Protein AF-K8XWB5-F1 (afdb_monomer)

Radius of gyration: 33.95 Å; Cα contacts (8 Å, |Δi|>4): 16; chains: 1; bounding box: 74×48×86 Å

Organism: NCBI:txid1129896

Structure (mmCIF, N/CA/C/O backbone):
data_AF-K8XWB5-F1
#
_entry.id   AF-K8XWB5-F1
#
loop_
_atom_site.group_PDB
_atom_site.id
_atom_site.type_symbol
_atom_site.label_atom_id
_atom_site.label_alt_id
_atom_site.label_comp_id
_atom_site.label_asym_id
_atom_site.label_entity_id
_atom_site.label_seq_id
_atom_site.pdbx_PDB_ins_code
_atom_site.Cartn_x
_atom_site.Cartn_y
_atom_site.Cartn_z
_atom_site.occupancy
_atom_site.B_iso_or_equiv
_atom_site.auth_seq_id
_atom_site.auth_comp_id
_atom_site.auth_asym_id
_atom_site.auth_atom_id
_atom_site.pdbx_PDB_model_num
ATOM 1 N N . MET A 1 1 ? -6.971 -10.032 -4.305 1.00 81.69 1 MET A N 1
ATOM 2 C CA . MET A 1 1 ? -7.552 -9.619 -3.009 1.00 81.69 1 MET A CA 1
ATOM 3 C C . MET A 1 1 ? -6.420 -9.533 -2.001 1.00 81.69 1 MET A C 1
ATOM 5 O O . MET A 1 1 ? -5.603 -10.443 -1.985 1.00 81.69 1 MET A O 1
ATOM 9 N N . ILE A 1 2 ? -6.316 -8.437 -1.246 1.00 87.94 2 ILE A N 1
ATOM 10 C CA . ILE A 1 2 ? -5.231 -8.208 -0.280 1.00 87.94 2 ILE A CA 1
ATOM 11 C C . ILE A 1 2 ? -5.864 -8.068 1.104 1.00 87.94 2 ILE A C 1
ATOM 13 O O . ILE A 1 2 ? -6.753 -7.239 1.283 1.00 87.94 2 ILE A O 1
ATOM 17 N N . HIS A 1 3 ? -5.404 -8.865 2.067 1.00 89.94 3 HIS A N 1
ATOM 18 C CA . HIS A 1 3 ? -5.752 -8.701 3.477 1.00 89.94 3 HIS A CA 1
ATOM 19 C C . HIS A 1 3 ? -4.669 -7.861 4.147 1.00 89.94 3 HIS A C 1
ATOM 21 O O . HIS A 1 3 ? -3.485 -8.169 4.031 1.00 89.94 3 HIS A O 1
ATOM 27 N N . TYR A 1 4 ? -5.067 -6.793 4.827 1.00 90.50 4 TYR A N 1
ATOM 28 C CA . TYR A 1 4 ? -4.150 -5.891 5.512 1.00 90.50 4 TYR A CA 1
ATOM 29 C C . TYR A 1 4 ? -4.774 -5.424 6.835 1.00 90.50 4 TYR A C 1
ATOM 31 O O . TYR A 1 4 ? -6.002 -5.422 6.965 1.00 90.50 4 TYR A O 1
ATOM 39 N N . PRO A 1 5 ? -3.961 -5.049 7.838 1.00 92.50 5 PRO A N 1
ATOM 40 C CA . PRO A 1 5 ? -4.480 -4.522 9.094 1.00 92.50 5 PRO A CA 1
ATOM 41 C C . PRO A 1 5 ? -5.252 -3.211 8.872 1.00 92.50 5 PRO A C 1
ATOM 43 O O . PRO A 1 5 ? -4.773 -2.357 8.124 1.00 92.50 5 PRO A O 1
ATOM 46 N N . PRO A 1 6 ? -6.384 -2.980 9.563 1.00 89.50 6 PRO A N 1
ATOM 47 C CA . PRO A 1 6 ? -7.209 -1.783 9.361 1.00 89.50 6 PRO A CA 1
ATOM 48 C C . PRO A 1 6 ? -6.500 -0.476 9.751 1.00 89.50 6 PRO A C 1
ATOM 50 O O . PRO A 1 6 ? -6.904 0.597 9.320 1.00 89.50 6 PRO A O 1
ATOM 53 N N . THR A 1 7 ? -5.428 -0.554 10.543 1.00 94.38 7 THR A N 1
ATOM 54 C CA . THR A 1 7 ? -4.588 0.591 10.924 1.00 94.38 7 THR A CA 1
ATOM 55 C C . THR A 1 7 ? -3.733 1.112 9.763 1.00 94.38 7 THR A C 1
ATOM 57 O O . THR A 1 7 ? -3.234 2.235 9.815 1.00 94.38 7 THR A O 1
ATOM 60 N N . VAL A 1 8 ? -3.528 0.309 8.714 1.00 94.38 8 VAL A N 1
ATOM 61 C CA . VAL A 1 8 ? -2.704 0.692 7.564 1.00 94.38 8 VAL A CA 1
ATOM 62 C C . VAL A 1 8 ? -3.525 1.532 6.591 1.00 94.38 8 VAL A C 1
ATOM 64 O O . VAL A 1 8 ? -4.609 1.146 6.158 1.00 94.38 8 VAL A O 1
ATOM 67 N N . GLN A 1 9 ? -2.968 2.674 6.196 1.00 94.88 9 GLN A N 1
ATOM 68 C CA . GLN A 1 9 ? -3.561 3.534 5.178 1.00 94.88 9 GLN A CA 1
ATOM 69 C C . GLN A 1 9 ? -3.452 2.886 3.793 1.00 94.88 9 GLN A C 1
ATOM 71 O O . GLN A 1 9 ? -2.360 2.534 3.341 1.00 94.88 9 GLN A O 1
ATOM 76 N N . LEU A 1 10 ? -4.587 2.781 3.098 1.00 92.94 10 LEU A N 1
ATOM 77 C CA . LEU A 1 10 ? -4.678 2.188 1.761 1.00 92.94 10 LEU A CA 1
ATOM 78 C C . LEU A 1 10 ? -3.782 2.885 0.732 1.00 92.94 10 LEU A C 1
ATOM 80 O O . LEU A 1 10 ? -3.093 2.214 -0.030 1.00 92.94 10 LEU A O 1
ATOM 84 N N . SER A 1 11 ? -3.755 4.218 0.737 1.00 93.25 11 SER A N 1
ATOM 85 C CA . SER A 1 11 ? -2.919 5.018 -0.166 1.00 93.25 11 SER A CA 1
ATOM 86 C C . SER A 1 11 ? -1.437 4.662 -0.033 1.00 93.25 11 SER A C 1
ATOM 88 O O . SER A 1 11 ? -0.754 4.425 -1.029 1.00 93.25 11 SER A O 1
ATOM 90 N N . THR A 1 12 ? -0.953 4.567 1.203 1.00 94.19 12 THR A N 1
ATOM 91 C CA . THR A 1 12 ? 0.432 4.215 1.527 1.00 94.19 12 THR A CA 1
ATOM 92 C C . THR A 1 12 ? 0.750 2.780 1.127 1.00 94.19 12 THR A C 1
ATOM 94 O O . THR A 1 12 ? 1.812 2.521 0.560 1.00 94.19 12 THR A O 1
ATOM 97 N N . LEU A 1 13 ? -0.178 1.848 1.370 1.00 94.81 13 LEU A N 1
ATOM 98 C CA . LEU A 1 13 ? -0.027 0.451 0.969 1.00 94.81 13 LEU A CA 1
ATOM 99 C C . LEU A 1 13 ? 0.123 0.323 -0.552 1.00 94.81 13 LEU A C 1
ATOM 101 O O . LEU A 1 13 ? 1.080 -0.291 -1.020 1.00 94.81 13 LEU A O 1
ATOM 105 N N . VAL A 1 14 ? -0.787 0.931 -1.316 1.00 94.88 14 VAL A N 1
ATOM 106 C CA . VAL A 1 14 ? -0.762 0.879 -2.784 1.00 94.88 14 VAL A CA 1
ATOM 107 C C . VAL A 1 14 ? 0.498 1.542 -3.332 1.00 94.88 14 VAL A C 1
ATOM 109 O O . VAL A 1 14 ? 1.204 0.931 -4.129 1.00 94.88 14 VAL A O 1
ATOM 112 N N . THR A 1 15 ? 0.848 2.730 -2.829 1.00 93.75 15 THR A N 1
ATOM 113 C CA . THR A 1 15 ? 2.067 3.448 -3.243 1.00 93.75 15 THR A CA 1
ATOM 114 C C . THR A 1 15 ? 3.323 2.610 -2.998 1.00 93.75 15 THR A C 1
ATOM 116 O O . THR A 1 15 ? 4.229 2.582 -3.829 1.00 93.75 15 THR A O 1
ATOM 119 N N . SER A 1 16 ? 3.381 1.895 -1.871 1.00 94.94 16 SER A N 1
ATOM 120 C CA . SER A 1 16 ? 4.491 0.993 -1.561 1.00 94.94 16 SER A CA 1
ATOM 121 C C . SER A 1 16 ? 4.561 -0.171 -2.552 1.00 94.94 16 SER A C 1
ATOM 123 O O . SER A 1 16 ? 5.621 -0.436 -3.115 1.00 94.94 16 SER A O 1
ATOM 125 N N . ILE A 1 17 ? 3.432 -0.830 -2.830 1.00 95.12 17 ILE A N 1
ATOM 126 C CA . ILE A 1 17 ? 3.363 -1.955 -3.774 1.00 95.12 17 ILE A CA 1
ATOM 127 C C . ILE A 1 17 ? 3.778 -1.512 -5.182 1.00 95.12 17 ILE A C 1
ATOM 129 O O . ILE A 1 17 ? 4.635 -2.140 -5.810 1.00 95.12 17 ILE A O 1
ATOM 133 N N . GLU A 1 18 ? 3.209 -0.415 -5.672 1.00 94.25 18 GLU A N 1
ATOM 134 C CA . GLU A 1 18 ? 3.518 0.151 -6.984 1.00 94.25 18 GLU A CA 1
ATOM 135 C C . GLU A 1 18 ? 4.983 0.602 -7.071 1.00 94.25 18 GLU A C 1
ATOM 137 O O . GLU A 1 18 ? 5.682 0.283 -8.034 1.00 94.25 18 GLU A O 1
ATOM 142 N N . GLY A 1 19 ? 5.501 1.272 -6.041 1.00 94.06 19 GLY A N 1
ATOM 143 C CA . GLY A 1 19 ? 6.890 1.728 -6.005 1.00 94.06 19 GLY A CA 1
ATOM 144 C C . GLY A 1 19 ? 7.900 0.579 -5.965 1.00 94.06 19 GLY A C 1
ATOM 145 O O . GLY A 1 19 ? 8.887 0.587 -6.706 1.00 94.06 19 GLY A O 1
ATOM 146 N N . VAL A 1 20 ? 7.655 -0.432 -5.127 1.00 95.75 20 VAL A N 1
ATOM 147 C CA . VAL A 1 20 ? 8.533 -1.602 -4.994 1.00 95.75 20 VAL A CA 1
ATOM 148 C C . VAL A 1 20 ? 8.526 -2.422 -6.281 1.00 95.75 20 VAL A C 1
ATOM 150 O O . VAL A 1 20 ? 9.599 -2.724 -6.801 1.00 95.75 20 VAL A O 1
ATOM 153 N N . SER A 1 21 ? 7.351 -2.722 -6.837 1.00 94.94 21 SER A N 1
ATOM 154 C CA . SER A 1 21 ? 7.239 -3.466 -8.099 1.00 94.94 21 SER A CA 1
ATOM 155 C C . SER A 1 21 ? 7.909 -2.735 -9.265 1.00 94.94 21 SER A C 1
ATOM 157 O O . SER A 1 21 ? 8.684 -3.345 -9.999 1.00 94.94 21 SER A O 1
ATOM 159 N N . ALA A 1 22 ? 7.713 -1.417 -9.387 1.00 93.69 22 ALA A N 1
ATOM 160 C CA . ALA A 1 22 ? 8.380 -0.607 -10.403 1.00 93.69 22 ALA A CA 1
ATOM 161 C C . ALA A 1 22 ? 9.910 -0.651 -10.268 1.00 93.69 22 ALA A C 1
ATOM 163 O O . ALA A 1 22 ? 10.622 -0.738 -11.271 1.00 93.69 22 ALA A O 1
ATOM 164 N N . ARG A 1 23 ? 10.428 -0.599 -9.031 1.00 93.50 23 ARG A N 1
ATOM 165 C CA . ARG A 1 23 ? 11.870 -0.690 -8.766 1.00 93.50 23 ARG A CA 1
ATOM 166 C C . ARG A 1 23 ? 12.422 -2.053 -9.171 1.00 93.50 23 ARG A C 1
ATOM 168 O O . ARG A 1 23 ? 13.429 -2.092 -9.871 1.00 93.50 23 ARG A O 1
ATOM 175 N N . TYR A 1 24 ? 11.772 -3.138 -8.751 1.00 95.62 24 TYR A N 1
ATOM 176 C CA . TYR A 1 24 ? 12.206 -4.500 -9.072 1.00 95.62 24 TYR A CA 1
ATOM 177 C C . TYR A 1 24 ? 12.206 -4.752 -10.579 1.00 95.62 24 TYR A C 1
ATOM 179 O O . TYR A 1 24 ? 13.224 -5.166 -11.121 1.00 95.62 24 TYR A O 1
ATOM 187 N N . LEU A 1 25 ? 11.124 -4.396 -11.276 1.00 94.06 25 LEU A N 1
ATOM 188 C CA . LEU A 1 25 ? 11.024 -4.599 -12.722 1.00 94.06 25 LEU A CA 1
ATOM 189 C C . LEU A 1 25 ? 12.117 -3.838 -13.480 1.00 94.06 25 LEU A C 1
ATOM 191 O O . LEU A 1 25 ? 12.760 -4.403 -14.360 1.00 94.06 25 LEU A O 1
ATOM 195 N N . ARG A 1 26 ? 12.397 -2.583 -13.100 1.00 92.00 26 ARG A N 1
ATOM 196 C CA . ARG A 1 26 ? 13.489 -1.795 -13.702 1.00 92.00 26 ARG A CA 1
ATOM 197 C C . ARG A 1 26 ? 14.880 -2.366 -13.429 1.00 92.00 26 ARG A C 1
ATOM 199 O O . ARG A 1 26 ? 15.780 -2.114 -14.226 1.00 92.00 26 ARG A O 1
ATOM 206 N N . GLN A 1 27 ? 15.070 -3.068 -12.313 1.00 93.38 27 GLN A N 1
ATOM 207 C CA . GLN A 1 27 ? 16.337 -3.726 -11.985 1.00 93.38 27 GLN A CA 1
ATOM 208 C C . GLN A 1 27 ? 16.520 -5.026 -12.770 1.00 93.38 27 GLN A C 1
ATOM 210 O O . GLN A 1 27 ? 17.627 -5.307 -13.213 1.00 93.38 27 GLN A O 1
ATOM 215 N N . GLU A 1 28 ? 15.448 -5.794 -12.954 1.00 96.12 28 GLU A N 1
ATOM 216 C CA . GLU A 1 28 ? 15.499 -7.111 -13.591 1.00 96.12 28 GLU A CA 1
ATOM 217 C C . GLU A 1 28 ? 15.502 -7.030 -15.126 1.00 96.12 28 GLU A C 1
ATOM 219 O O . GLU A 1 28 ? 16.215 -7.783 -15.783 1.00 96.12 28 GLU A O 1
ATOM 224 N N . PHE A 1 29 ? 14.776 -6.067 -15.708 1.00 93.88 29 PHE A N 1
ATOM 225 C CA . PHE A 1 29 ? 14.619 -5.932 -17.164 1.00 93.88 29 PHE A CA 1
ATOM 226 C C . PHE A 1 29 ? 14.954 -4.521 -17.682 1.00 93.88 29 PHE A C 1
ATOM 228 O O . PHE A 1 29 ? 14.121 -3.884 -18.340 1.00 93.88 29 PHE A O 1
ATOM 235 N N . PRO A 1 30 ? 16.162 -3.991 -17.412 1.00 90.00 30 PRO A N 1
ATOM 236 C CA . PRO A 1 30 ? 16.495 -2.599 -17.708 1.00 90.00 30 PRO A CA 1
ATOM 237 C C . PRO A 1 30 ? 16.424 -2.272 -19.206 1.00 90.00 30 PRO A C 1
ATOM 239 O O . PRO A 1 30 ? 15.842 -1.251 -19.574 1.00 90.00 30 PRO A O 1
ATOM 242 N N . ASP A 1 31 ? 16.965 -3.131 -20.073 1.00 91.19 31 ASP A N 1
ATOM 243 C CA . ASP A 1 31 ? 17.033 -2.864 -21.516 1.00 91.19 31 ASP A CA 1
ATOM 244 C C . ASP A 1 31 ? 15.663 -2.964 -22.186 1.00 91.19 31 ASP A C 1
ATOM 246 O O . ASP A 1 31 ? 15.317 -2.133 -23.024 1.00 91.19 31 ASP A O 1
ATOM 250 N N . HIS A 1 32 ? 14.847 -3.931 -21.763 1.00 91.75 32 HIS A N 1
ATOM 251 C CA . HIS A 1 32 ? 13.496 -4.108 -22.283 1.00 91.75 32 HIS A CA 1
ATOM 252 C C . HIS A 1 32 ? 12.586 -2.944 -21.875 1.00 91.75 32 HIS A C 1
ATOM 254 O O . HIS A 1 32 ? 11.911 -2.353 -22.711 1.00 91.75 32 HIS A O 1
ATOM 260 N N . ILE A 1 33 ? 12.600 -2.544 -20.599 1.00 91.88 33 ILE A N 1
ATOM 261 C CA . ILE A 1 33 ? 11.721 -1.474 -20.108 1.00 91.88 33 ILE A CA 1
ATOM 262 C C . ILE A 1 33 ? 12.095 -0.123 -20.719 1.00 91.88 33 ILE A C 1
ATOM 264 O O . ILE A 1 33 ? 11.202 0.645 -21.064 1.00 91.88 33 ILE A O 1
ATOM 268 N N . ARG A 1 34 ? 13.387 0.170 -20.913 1.00 87.38 34 ARG A N 1
ATOM 269 C CA . ARG A 1 34 ? 13.836 1.432 -21.531 1.00 87.38 34 ARG A CA 1
ATOM 270 C C . ARG A 1 34 ? 13.337 1.619 -22.964 1.00 87.38 34 ARG A C 1
ATOM 272 O O . ARG A 1 34 ? 13.181 2.760 -23.387 1.00 87.38 34 ARG A O 1
ATOM 279 N N . GLN A 1 35 ? 13.071 0.532 -23.691 1.00 88.94 35 GLN A N 1
ATOM 280 C CA . GLN A 1 35 ? 12.539 0.593 -25.056 1.00 88.94 35 GLN A CA 1
ATOM 281 C C . GLN A 1 35 ? 11.080 1.064 -25.099 1.00 88.94 35 GLN A C 1
ATOM 283 O O . GLN A 1 35 ? 10.705 1.792 -26.014 1.00 88.94 35 GLN A O 1
ATOM 288 N N . TYR A 1 36 ? 10.265 0.676 -24.113 1.00 87.94 36 TYR A N 1
ATOM 289 C CA . TYR A 1 36 ? 8.817 0.932 -24.119 1.00 87.94 36 TYR A CA 1
ATOM 290 C C . TYR A 1 36 ? 8.380 2.024 -23.141 1.00 87.94 36 TYR A C 1
ATOM 292 O O . TYR A 1 36 ? 7.358 2.678 -23.344 1.00 87.94 36 TYR A O 1
ATOM 300 N N . LEU A 1 37 ? 9.145 2.237 -22.074 1.00 86.56 37 LEU A N 1
ATOM 301 C CA . LEU A 1 37 ? 8.815 3.148 -20.994 1.00 86.56 37 LEU A CA 1
ATOM 302 C C . LEU A 1 37 ? 9.960 4.144 -20.775 1.00 86.56 37 LEU A C 1
ATOM 304 O O . LEU A 1 37 ? 10.777 4.012 -19.866 1.00 86.56 37 LEU A O 1
ATOM 308 N N . TRP A 1 38 ? 9.980 5.188 -21.604 1.00 76.25 38 TRP A N 1
ATOM 309 C CA . TRP A 1 38 ? 10.936 6.298 -21.498 1.00 76.25 38 TRP A CA 1
ATOM 310 C C . TRP A 1 38 ? 10.574 7.326 -20.410 1.00 76.25 38 TRP A C 1
ATOM 312 O O . TRP A 1 38 ? 11.338 8.252 -20.150 1.00 76.25 38 TRP A O 1
ATOM 322 N N . ARG A 1 39 ? 9.377 7.228 -19.807 1.00 79.94 39 ARG A N 1
ATOM 323 C CA . ARG A 1 39 ? 8.884 8.181 -18.795 1.00 79.94 39 ARG A CA 1
ATOM 324 C C . ARG A 1 39 ? 9.300 7.757 -17.387 1.00 79.94 39 ARG A C 1
ATOM 326 O O . ARG A 1 39 ? 9.487 6.580 -17.094 1.00 79.94 39 ARG A O 1
ATOM 333 N N . ASN A 1 40 ? 9.345 8.728 -16.474 1.00 80.56 40 ASN A N 1
ATOM 334 C CA . ASN A 1 40 ? 9.724 8.477 -15.081 1.00 80.56 40 ASN A CA 1
ATOM 335 C C . ASN A 1 40 ? 8.710 7.644 -14.282 1.00 80.56 40 ASN A C 1
ATOM 337 O O . ASN A 1 40 ? 9.101 7.040 -13.282 1.00 80.56 40 ASN A O 1
ATOM 341 N N . HIS A 1 41 ? 7.451 7.554 -14.714 1.00 85.88 41 HIS A N 1
ATOM 342 C CA . HIS A 1 41 ? 6.400 6.811 -14.014 1.00 85.88 41 HIS A CA 1
ATOM 343 C C . HIS A 1 41 ? 6.181 5.438 -14.646 1.00 85.88 41 HIS A C 1
ATOM 345 O O . HIS A 1 41 ? 5.991 5.339 -15.854 1.00 85.88 41 HIS A O 1
ATOM 351 N N . PHE A 1 42 ? 6.240 4.392 -13.820 1.00 91.56 42 PHE A N 1
ATOM 352 C CA . PHE A 1 42 ? 5.994 3.012 -14.247 1.00 91.56 42 PHE A CA 1
ATOM 353 C C . PHE A 1 42 ? 4.507 2.663 -14.239 1.00 91.56 42 PHE A C 1
ATOM 355 O O . PHE A 1 42 ? 4.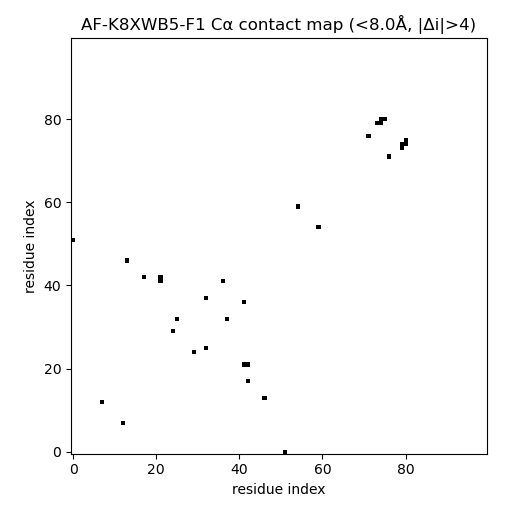005 2.066 -15.185 1.00 91.56 42 PHE A O 1
ATOM 362 N N . TRP A 1 43 ? 3.803 3.099 -13.200 1.00 92.38 43 TRP A N 1
ATOM 363 C CA . TRP A 1 43 ? 2.365 2.930 -13.051 1.00 92.38 43 TRP A CA 1
ATOM 364 C C . TRP A 1 43 ? 1.635 4.250 -13.307 1.00 92.38 43 TRP A C 1
ATOM 366 O O . TRP A 1 43 ? 2.226 5.332 -13.222 1.00 92.38 43 TRP A O 1
ATOM 376 N N . SER A 1 44 ? 0.342 4.155 -13.621 1.00 91.06 44 SER A N 1
ATOM 377 C CA . SER A 1 44 ? -0.556 5.312 -13.594 1.00 91.06 44 SER A CA 1
ATOM 378 C C . SER A 1 44 ? -0.633 5.855 -12.162 1.00 91.06 44 SER A C 1
ATOM 380 O O . SER A 1 44 ? -0.665 5.055 -11.235 1.00 91.06 44 SER A O 1
ATOM 382 N N . PRO A 1 45 ? -0.711 7.179 -11.941 1.00 87.94 45 PRO A N 1
ATOM 383 C CA . PRO A 1 45 ? -0.846 7.746 -10.595 1.00 87.94 45 PRO A CA 1
ATOM 384 C C . PRO A 1 45 ? -2.194 7.434 -9.917 1.00 87.94 45 PRO A C 1
ATOM 386 O O . PRO A 1 45 ? -2.431 7.863 -8.789 1.00 87.94 45 PRO A O 1
ATOM 389 N N . SER A 1 46 ? -3.111 6.756 -10.609 1.00 92.56 46 SER A N 1
ATOM 390 C CA . SER A 1 46 ? -4.452 6.441 -10.122 1.00 92.56 46 SER A CA 1
ATOM 391 C C . SER A 1 46 ? -4.559 4.986 -9.681 1.00 92.56 46 SER A C 1
ATOM 393 O O . SER A 1 46 ? -4.131 4.090 -10.402 1.00 92.56 46 SER A O 1
ATOM 395 N N . TYR A 1 47 ? -5.242 4.760 -8.559 1.00 92.38 47 TYR A N 1
ATOM 396 C CA . TYR A 1 47 ? -5.574 3.433 -8.050 1.00 92.38 47 TYR A CA 1
ATOM 397 C C . TYR A 1 47 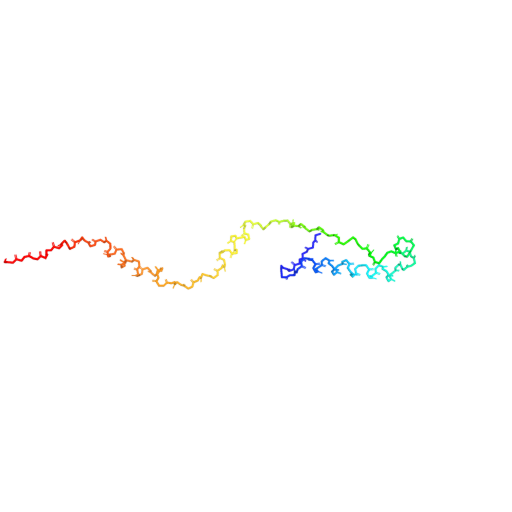? -7.058 3.338 -7.682 1.00 92.38 47 TYR A C 1
ATOM 399 O O . TYR A 1 47 ? -7.703 4.337 -7.363 1.00 92.38 47 TYR A O 1
ATOM 407 N N . PHE A 1 48 ? -7.597 2.120 -7.711 1.00 91.81 48 PHE A N 1
ATOM 408 C CA . PHE A 1 48 ? -8.961 1.810 -7.290 1.00 91.81 48 PHE A CA 1
ATOM 409 C C . PHE A 1 48 ? -8.930 0.706 -6.234 1.00 91.81 48 PHE A C 1
ATOM 411 O O . PHE A 1 48 ? -8.286 -0.325 -6.424 1.00 91.81 48 PHE A O 1
ATOM 418 N N . ALA A 1 49 ? -9.631 0.925 -5.123 1.00 90.19 49 ALA A N 1
ATOM 419 C CA . ALA A 1 49 ? -9.762 -0.038 -4.041 1.00 90.19 49 ALA A CA 1
ATOM 420 C C . ALA A 1 49 ? -11.241 -0.206 -3.684 1.00 90.19 49 ALA A C 1
ATOM 422 O O . ALA A 1 49 ? -11.953 0.775 -3.479 1.00 90.19 49 ALA A O 1
ATOM 423 N N . ALA A 1 50 ? -11.683 -1.457 -3.592 1.00 90.06 50 ALA A N 1
ATOM 424 C CA . ALA A 1 50 ? -13.028 -1.825 -3.175 1.00 90.06 50 ALA A CA 1
ATOM 425 C C . ALA A 1 50 ? -12.946 -2.883 -2.073 1.00 90.06 50 ALA A C 1
ATOM 427 O O . ALA A 1 50 ? -12.058 -3.742 -2.093 1.00 90.06 50 ALA A O 1
ATOM 428 N N . SER A 1 51 ? -13.866 -2.821 -1.111 1.00 88.88 51 SER A N 1
ATOM 429 C CA . SER A 1 51 ? -14.009 -3.874 -0.112 1.00 88.88 51 SER A CA 1
ATOM 430 C C . SER A 1 51 ? -14.548 -5.142 -0.772 1.00 88.88 51 SER A C 1
ATOM 432 O O . SER A 1 51 ? -15.430 -5.102 -1.629 1.00 88.88 51 SER A O 1
ATOM 434 N N . ALA A 1 52 ? -13.999 -6.282 -0.369 1.00 81.12 52 ALA A N 1
ATOM 435 C CA . ALA A 1 52 ? -14.450 -7.587 -0.815 1.00 81.12 52 ALA A CA 1
ATOM 436 C C . ALA A 1 52 ? -14.962 -8.363 0.403 1.00 81.12 52 ALA A C 1
ATOM 438 O O . ALA A 1 52 ? -14.186 -8.705 1.294 1.00 81.12 52 ALA A O 1
ATOM 439 N N . GLY A 1 53 ? -16.271 -8.617 0.436 1.00 77.06 53 GLY A N 1
ATOM 440 C CA . GLY A 1 53 ? -16.936 -9.381 1.494 1.00 77.06 53 GLY A CA 1
ATOM 441 C C . GLY A 1 53 ? -17.541 -8.531 2.618 1.00 77.06 53 GLY A C 1
ATOM 442 O O . GLY A 1 53 ? -17.081 -7.431 2.917 1.00 77.06 53 GLY A O 1
ATOM 443 N N . GLY A 1 54 ? -18.600 -9.061 3.234 1.00 75.81 54 GLY A N 1
ATOM 444 C CA . GLY A 1 54 ? -19.216 -8.538 4.455 1.00 75.81 54 GLY A CA 1
ATOM 445 C C . GLY A 1 54 ? -18.996 -9.499 5.624 1.00 75.81 54 GLY A C 1
ATOM 446 O O . GLY A 1 54 ? -18.857 -10.705 5.414 1.00 75.81 54 GLY A O 1
ATOM 447 N N . ALA A 1 55 ? -18.962 -8.975 6.852 1.00 76.06 55 ALA A N 1
ATOM 448 C CA . ALA A 1 55 ? -18.915 -9.820 8.041 1.00 76.06 55 ALA A CA 1
ATOM 449 C C . ALA A 1 55 ? -20.237 -10.609 8.158 1.00 76.06 55 ALA A C 1
ATOM 451 O O . ALA A 1 55 ? -21.306 -9.995 8.096 1.00 76.06 55 ALA A O 1
ATOM 452 N N . PRO A 1 56 ? -20.202 -11.943 8.327 1.00 81.12 56 PRO A N 1
ATOM 453 C CA . PRO A 1 56 ? -21.411 -12.702 8.605 1.00 81.12 56 PRO A CA 1
ATOM 454 C C . PRO A 1 56 ? -22.060 -12.194 9.899 1.00 81.12 56 PRO A C 1
ATOM 456 O O . PRO A 1 56 ? -21.358 -11.876 10.860 1.00 81.12 56 PRO A O 1
ATOM 459 N N . LEU A 1 57 ? -23.398 -12.137 9.944 1.00 80.44 57 LEU A N 1
ATOM 460 C CA . LEU A 1 57 ? -24.145 -11.648 11.117 1.00 80.44 57 LEU A CA 1
ATOM 461 C C . LEU A 1 57 ? -23.758 -12.368 12.419 1.00 80.44 57 LEU A C 1
ATOM 463 O O . LEU A 1 57 ? -23.818 -11.768 13.490 1.00 80.44 57 LEU A O 1
ATOM 467 N N . THR A 1 58 ? -23.321 -13.624 12.326 1.00 83.69 58 THR A N 1
ATOM 468 C CA . THR A 1 58 ? -22.834 -14.417 13.460 1.00 83.69 58 THR A CA 1
ATOM 469 C C . THR A 1 58 ? -21.612 -13.787 14.129 1.00 83.69 58 THR A C 1
ATOM 471 O O . THR A 1 58 ? -21.594 -13.657 15.347 1.00 83.69 58 THR A O 1
ATOM 474 N N . ILE A 1 59 ? -20.646 -13.291 13.346 1.00 84.75 59 ILE A N 1
ATOM 475 C CA . ILE A 1 59 ? -19.434 -12.623 13.854 1.00 84.75 59 ILE A CA 1
ATOM 476 C C . ILE A 1 59 ? -19.800 -11.332 14.596 1.00 84.75 59 ILE A C 1
ATOM 478 O O . ILE A 1 59 ? -19.206 -11.008 15.621 1.00 84.75 59 ILE A O 1
ATOM 482 N N . ILE A 1 60 ? -20.794 -10.590 14.096 1.00 84.56 60 ILE A N 1
ATOM 483 C CA . ILE A 1 60 ? -21.259 -9.349 14.733 1.00 84.56 60 ILE A CA 1
ATOM 484 C C . ILE A 1 60 ? -21.951 -9.664 16.066 1.00 84.56 60 ILE A C 1
ATOM 486 O O . ILE A 1 60 ? -21.688 -8.997 17.066 1.00 84.56 60 ILE A O 1
ATOM 490 N N . ALA A 1 61 ? -22.805 -10.691 16.096 1.00 86.81 61 ALA A N 1
ATOM 491 C CA . ALA A 1 61 ? -23.498 -11.119 17.3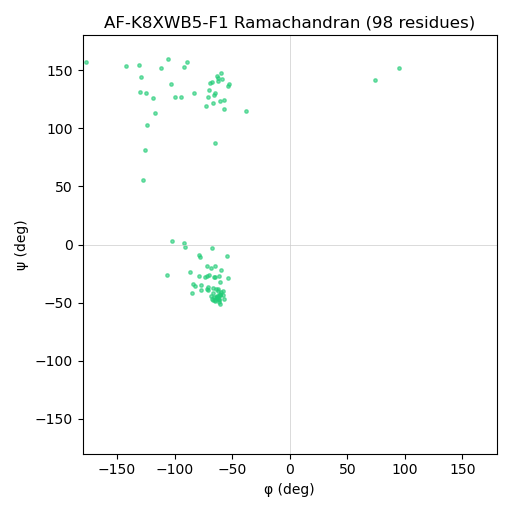08 1.00 86.81 61 ALA A CA 1
ATOM 492 C C . ALA A 1 61 ? -22.518 -11.596 18.394 1.00 86.81 61 ALA A C 1
ATOM 494 O O . ALA A 1 61 ? -22.611 -11.161 19.542 1.00 86.81 61 ALA A O 1
ATOM 495 N N . GLU A 1 62 ? -21.541 -12.428 18.024 1.00 90.25 62 GLU A N 1
ATOM 496 C CA . GLU A 1 62 ? -20.472 -12.880 18.923 1.00 90.25 62 GLU A CA 1
ATOM 497 C C . GLU A 1 62 ? -19.606 -11.718 19.420 1.00 90.25 62 GLU A C 1
ATOM 499 O O . GLU A 1 62 ? -19.225 -11.686 20.592 1.00 90.25 62 GLU A O 1
ATOM 504 N N . TYR A 1 63 ? -19.317 -10.736 18.561 1.00 87.94 63 TYR A N 1
ATOM 505 C CA . TYR A 1 63 ? -18.572 -9.544 18.958 1.00 87.94 63 TYR A CA 1
ATOM 506 C C . TYR A 1 63 ? -19.315 -8.750 20.038 1.00 87.94 63 TYR A C 1
ATOM 508 O O . TYR A 1 63 ? -18.709 -8.410 21.049 1.00 87.94 63 TYR A O 1
ATOM 516 N N . ILE A 1 64 ? -20.622 -8.507 19.868 1.00 88.69 64 ILE A N 1
ATOM 517 C CA . ILE A 1 64 ? -21.451 -7.778 20.844 1.00 88.69 64 ILE A CA 1
ATOM 518 C C . ILE A 1 64 ? -21.543 -8.543 22.170 1.00 88.69 64 ILE A C 1
ATOM 520 O O . ILE A 1 64 ? -21.367 -7.944 23.229 1.00 88.69 64 ILE A O 1
ATOM 524 N N . ALA A 1 65 ? -21.782 -9.857 22.124 1.00 89.19 65 ALA A N 1
ATOM 525 C CA . ALA A 1 65 ? -21.918 -10.684 23.325 1.00 89.19 65 ALA A CA 1
ATOM 526 C C . ALA A 1 65 ? -20.649 -10.685 24.198 1.00 89.19 65 ALA A C 1
ATOM 528 O O . ALA A 1 65 ? -20.740 -10.754 25.422 1.00 89.19 65 ALA A O 1
ATOM 529 N N . ASN A 1 66 ? -19.473 -10.573 23.575 1.00 90.12 66 ASN A N 1
ATOM 530 C CA . ASN A 1 66 ? -18.179 -10.585 24.255 1.00 90.12 66 ASN A CA 1
ATOM 531 C C . ASN A 1 66 ? -17.663 -9.186 24.654 1.00 90.12 66 ASN A C 1
ATOM 533 O O . ASN A 1 66 ? -16.566 -9.076 25.211 1.00 90.12 66 ASN A O 1
ATOM 537 N N . GLN A 1 67 ? -18.408 -8.104 24.391 1.00 89.38 67 GLN A N 1
ATOM 538 C CA . GLN A 1 67 ? -18.018 -6.770 24.854 1.00 89.38 67 GLN A CA 1
ATOM 539 C C . GLN A 1 67 ? -18.168 -6.654 26.375 1.00 89.38 67 GLN A C 1
ATOM 541 O O . GLN A 1 67 ? -19.195 -7.011 26.952 1.00 89.38 67 GLN A O 1
ATOM 546 N N . LYS A 1 68 ? -17.143 -6.107 27.043 1.00 84.44 68 LYS A N 1
ATOM 547 C CA . LYS A 1 68 ? -17.218 -5.793 28.475 1.00 84.44 68 LYS A CA 1
ATOM 548 C C . LYS A 1 68 ? -18.338 -4.782 28.703 1.00 84.44 68 LYS A C 1
ATOM 550 O O . LYS A 1 68 ? -18.304 -3.692 28.135 1.00 84.44 68 LYS A O 1
ATOM 555 N N . GLN A 1 69 ? -19.295 -5.130 29.557 1.00 79.62 69 GLN A N 1
ATOM 556 C CA . GLN A 1 69 ? -20.322 -4.182 29.965 1.00 79.62 69 GLN A CA 1
ATOM 557 C C . GLN A 1 69 ? -19.693 -3.064 30.810 1.00 79.62 69 GLN A C 1
ATOM 559 O O . GLN A 1 69 ? -18.805 -3.340 31.627 1.00 79.62 69 GLN A O 1
ATOM 564 N N . PRO A 1 70 ? -20.113 -1.801 30.617 1.00 78.00 70 PRO A N 1
ATOM 565 C CA . PRO A 1 70 ? -19.699 -0.715 31.490 1.00 78.0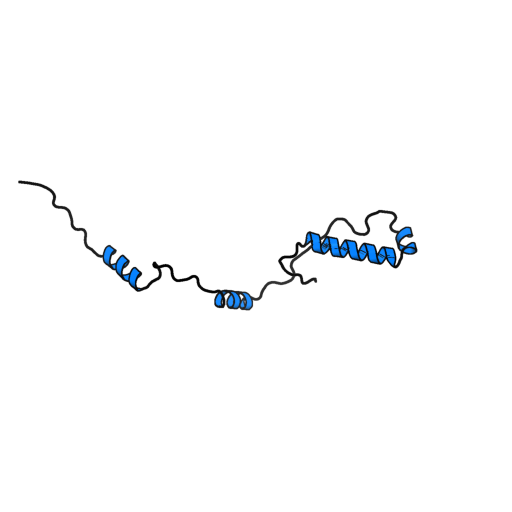0 70 PRO A CA 1
ATOM 566 C C . PRO A 1 70 ? -20.129 -1.011 32.930 1.00 78.00 70 PRO A C 1
ATOM 568 O O . PRO A 1 70 ? -21.155 -1.654 33.161 1.00 78.00 70 PRO A O 1
ATOM 571 N N . ALA A 1 71 ? -19.331 -0.546 33.896 1.00 73.12 71 ALA A N 1
ATOM 572 C CA . ALA A 1 71 ? -19.677 -0.671 35.306 1.00 73.12 71 ALA A CA 1
ATOM 573 C C . ALA A 1 71 ? -21.081 -0.083 35.536 1.00 73.12 71 ALA A C 1
ATOM 575 O O . ALA A 1 71 ? -21.371 0.984 34.984 1.00 73.12 71 ALA A O 1
ATOM 576 N N . PRO A 1 72 ? -21.949 -0.757 36.311 1.00 68.88 72 PRO A N 1
ATOM 577 C CA . PRO A 1 72 ? -23.295 -0.267 36.555 1.00 68.88 72 PRO A CA 1
ATOM 578 C C . PRO A 1 72 ? -23.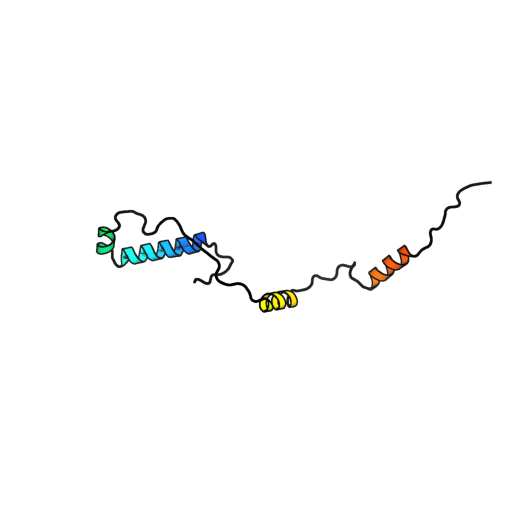214 1.133 37.169 1.00 68.88 72 PRO A C 1
ATOM 580 O O . PRO A 1 72 ? -22.650 1.336 38.246 1.00 68.88 72 PRO A O 1
ATOM 583 N N . THR A 1 73 ? -23.737 2.126 36.453 1.00 66.38 73 THR A N 1
ATOM 584 C CA . THR A 1 73 ? -24.007 3.448 37.012 1.00 66.38 73 THR A CA 1
ATOM 585 C C . THR A 1 73 ? -25.054 3.283 38.111 1.00 66.38 73 THR A C 1
ATOM 587 O O . THR A 1 73 ? -25.963 2.470 37.979 1.00 66.38 73 THR A O 1
ATOM 590 N N . LYS A 1 74 ? -24.973 4.073 39.191 1.00 62.88 74 LYS A N 1
ATOM 591 C CA . LYS A 1 74 ? -25.876 3.992 40.369 1.00 62.88 74 LYS A CA 1
ATOM 592 C C . LYS A 1 74 ? -27.384 4.079 40.051 1.00 62.88 74 LYS A C 1
ATOM 594 O O . LYS A 1 74 ? -28.219 3.865 40.926 1.00 62.88 74 LYS A O 1
ATOM 599 N N . GLU A 1 75 ? -27.718 4.413 38.812 1.00 59.19 75 GLU A N 1
ATOM 600 C CA . GLU A 1 75 ? -29.058 4.565 38.259 1.00 59.19 75 GLU A CA 1
ATOM 601 C C . GLU A 1 75 ? -29.651 3.242 37.731 1.00 59.19 75 GLU A C 1
ATOM 603 O O . GLU A 1 75 ? -30.869 3.090 37.703 1.00 59.19 75 GLU A O 1
ATOM 608 N N . SER A 1 76 ? -28.817 2.253 37.374 1.00 58.53 76 SER A N 1
ATOM 609 C CA . SER A 1 76 ? -29.256 0.897 36.998 1.00 58.53 76 SER A CA 1
ATOM 610 C C . SER A 1 76 ? -29.315 -0.077 38.180 1.00 58.53 76 SER A C 1
ATOM 612 O O . SER A 1 76 ? -29.727 -1.225 38.009 1.00 58.53 76 SER A O 1
ATOM 614 N N . ASP A 1 77 ? -28.933 0.381 39.374 1.00 57.12 77 ASP A N 1
ATOM 615 C CA . ASP A 1 77 ? -28.999 -0.398 40.605 1.00 57.12 77 ASP A CA 1
ATOM 616 C C . ASP A 1 77 ? -30.481 -0.650 40.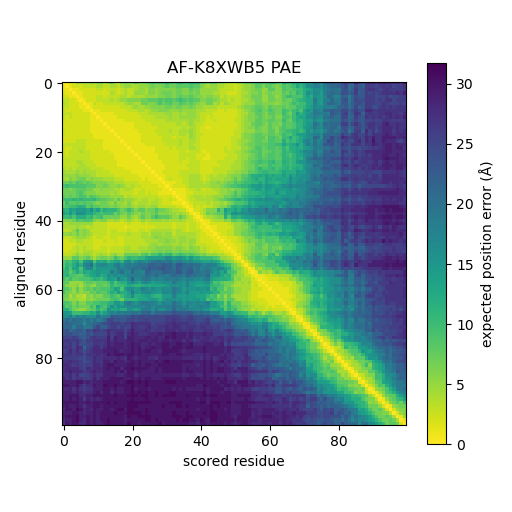961 1.00 57.12 77 ASP A C 1
ATOM 618 O O . ASP A 1 77 ? -31.241 0.315 41.135 1.00 57.12 77 ASP A O 1
ATOM 622 N N . PRO A 1 78 ? -30.945 -1.912 41.080 1.00 57.94 78 PRO A N 1
ATOM 623 C CA . PRO A 1 78 ? -32.358 -2.220 41.326 1.00 57.94 78 PRO A CA 1
ATOM 624 C C . PRO A 1 78 ? -32.882 -1.610 42.636 1.00 57.94 78 PRO A C 1
ATOM 626 O O . PRO A 1 78 ? -34.080 -1.370 42.764 1.00 57.94 78 PRO A O 1
ATOM 629 N N . ALA A 1 79 ? -31.990 -1.293 43.580 1.00 60.44 79 ALA A N 1
ATOM 630 C CA . ALA A 1 79 ? -32.320 -0.609 44.828 1.00 60.44 79 ALA A CA 1
ATOM 631 C C . ALA A 1 79 ? -32.667 0.885 44.649 1.00 60.44 79 ALA A C 1
ATOM 633 O O . ALA A 1 79 ? -33.417 1.443 45.450 1.00 60.44 79 ALA A O 1
ATOM 634 N N . THR A 1 80 ? -32.149 1.546 43.608 1.00 58.56 80 THR A N 1
ATOM 635 C CA . THR A 1 80 ? -32.417 2.970 43.333 1.00 58.56 80 THR A CA 1
ATOM 636 C C . THR A 1 80 ? -33.718 3.160 42.553 1.00 58.56 80 THR A C 1
ATOM 638 O O . THR A 1 80 ? -34.447 4.126 42.794 1.00 58.56 80 THR A O 1
ATOM 641 N N . ARG A 1 81 ? -34.052 2.211 41.668 1.00 55.53 81 ARG A N 1
ATOM 642 C CA . ARG A 1 81 ? -35.261 2.247 40.829 1.00 55.53 81 ARG A CA 1
ATOM 643 C C . ARG A 1 81 ? -36.554 2.229 41.656 1.00 55.53 81 ARG A C 1
ATOM 645 O O . ARG A 1 81 ? -37.450 3.024 41.396 1.00 55.53 81 ARG A O 1
ATOM 652 N N . ASP A 1 82 ? -36.591 1.437 42.728 1.00 57.62 82 ASP A N 1
ATOM 653 C CA . ASP A 1 82 ? -37.748 1.347 43.637 1.00 57.62 82 ASP A CA 1
ATOM 654 C C . ASP A 1 82 ? -38.017 2.662 44.407 1.00 57.62 82 ASP A C 1
ATOM 656 O O . ASP A 1 82 ? -39.152 2.995 44.753 1.00 57.62 82 ASP A O 1
ATOM 660 N N . ARG A 1 83 ? -36.976 3.476 44.645 1.00 58.28 83 ARG A N 1
ATOM 661 C CA . ARG A 1 83 ? -37.111 4.752 45.367 1.00 58.28 83 ARG A CA 1
ATOM 662 C C . ARG A 1 83 ? -37.709 5.858 44.495 1.00 58.28 83 ARG A C 1
ATOM 664 O O . ARG A 1 83 ? -38.454 6.685 45.017 1.00 58.28 83 ARG A O 1
ATOM 671 N N . ALA A 1 84 ? -37.397 5.876 43.199 1.00 57.03 84 ALA A N 1
ATOM 672 C CA . ALA A 1 84 ? -37.964 6.838 42.254 1.00 57.03 84 ALA A CA 1
ATOM 673 C C . ALA A 1 84 ? -39.452 6.552 41.986 1.00 57.03 84 ALA A C 1
ATOM 675 O O . ALA A 1 84 ? -40.258 7.483 41.985 1.00 57.03 84 ALA A O 1
ATOM 676 N N . ASP A 1 85 ? -39.823 5.272 41.887 1.00 58.53 85 ASP A N 1
ATOM 677 C CA . ASP A 1 85 ? -41.214 4.848 41.698 1.00 58.53 85 ASP A CA 1
ATOM 678 C C . ASP A 1 85 ? -42.075 5.085 42.955 1.00 58.53 85 ASP A C 1
ATOM 680 O O . ASP A 1 85 ? -43.269 5.338 42.852 1.00 58.53 85 ASP A O 1
ATOM 684 N N . ARG A 1 86 ? -41.497 5.108 44.165 1.00 54.50 86 ARG A N 1
ATOM 685 C CA . ARG A 1 86 ? -42.237 5.493 45.386 1.00 54.50 86 ARG A CA 1
ATOM 686 C C . ARG A 1 86 ? -42.534 6.990 45.503 1.00 54.50 86 ARG A C 1
ATOM 688 O O . ARG A 1 86 ? -43.508 7.356 46.159 1.00 54.50 86 ARG A O 1
ATOM 695 N N . ILE A 1 87 ? -41.714 7.861 44.914 1.00 56.00 87 ILE A N 1
ATOM 696 C CA . ILE A 1 87 ? -41.890 9.322 45.021 1.00 56.00 87 ILE A CA 1
ATOM 697 C C . ILE A 1 87 ? -42.994 9.818 44.072 1.00 56.00 87 ILE A C 1
ATOM 699 O O . ILE A 1 87 ? -43.678 10.791 44.386 1.00 56.00 87 ILE A O 1
ATOM 703 N N . SER A 1 88 ? -43.239 9.121 42.962 1.00 57.84 88 SER A N 1
ATOM 704 C CA . SER A 1 88 ? -44.286 9.450 41.983 1.00 57.84 88 SER A CA 1
ATOM 705 C C . SER A 1 88 ? -45.710 9.045 42.403 1.00 57.84 88 SER A C 1
ATOM 707 O O . SER A 1 88 ? -46.667 9.507 41.784 1.00 57.84 88 SER A O 1
ATOM 709 N N . PHE A 1 89 ? -45.878 8.250 43.470 1.00 51.28 89 PHE A N 1
ATOM 710 C CA . PHE A 1 89 ? -47.186 7.809 43.988 1.00 51.28 89 PHE A CA 1
ATOM 711 C C . PHE A 1 89 ? -47.674 8.549 45.246 1.00 51.28 89 PHE A C 1
ATOM 713 O O . PHE A 1 89 ? -48.738 8.215 45.770 1.00 51.28 89 PHE A O 1
ATOM 720 N N . LE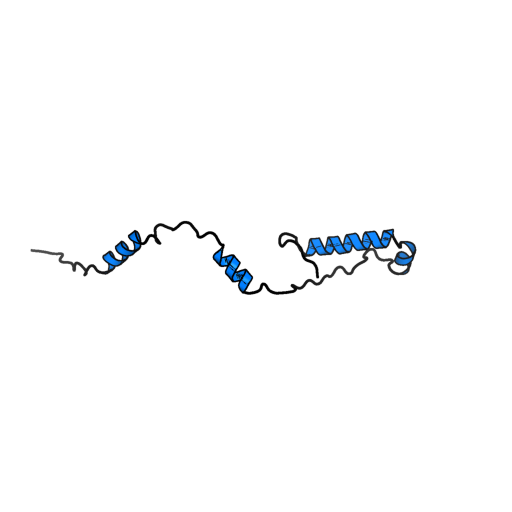U A 1 90 ? -46.953 9.560 45.746 1.00 51.47 90 LEU A N 1
ATOM 721 C CA . LEU A 1 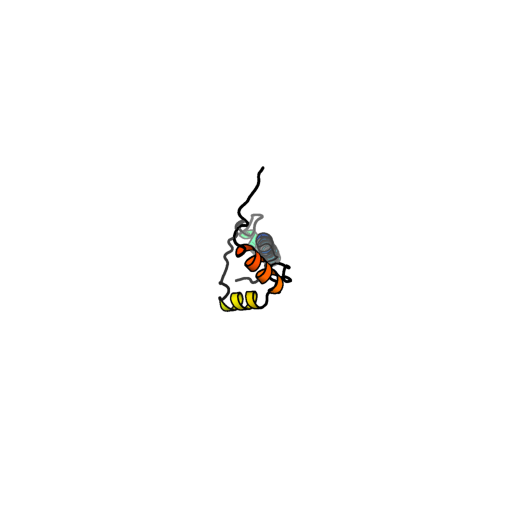90 ? -47.469 10.382 46.845 1.00 51.47 90 LEU A CA 1
ATOM 722 C C . LEU A 1 90 ? -48.587 11.305 46.326 1.00 51.47 90 LEU A C 1
ATOM 724 O O . LEU A 1 90 ? -48.325 12.143 45.459 1.00 51.47 90 LEU A O 1
ATOM 728 N N . PRO A 1 91 ? -49.827 11.202 46.844 1.00 41.44 91 PRO A N 1
ATOM 729 C CA . PRO A 1 91 ? -50.871 12.148 46.499 1.00 41.44 91 PRO A CA 1
ATOM 730 C C . PRO A 1 91 ? -50.460 13.518 47.031 1.00 41.44 91 PRO A C 1
ATOM 732 O O . PRO A 1 91 ? -50.076 13.656 48.193 1.00 41.44 91 PRO A O 1
ATOM 735 N N . ALA A 1 92 ? -50.540 14.513 46.152 1.00 48.88 92 ALA A N 1
ATOM 736 C CA . ALA A 1 92 ? -50.295 15.915 46.429 1.00 48.88 92 ALA A CA 1
ATOM 737 C C . ALA A 1 92 ? -50.821 16.325 47.816 1.00 48.88 92 ALA A C 1
ATOM 739 O O . ALA A 1 92 ? -52.034 16.343 48.047 1.00 48.88 92 ALA A O 1
ATOM 740 N N . LEU A 1 93 ? -49.909 16.706 48.718 1.00 45.50 93 LEU A N 1
ATOM 741 C CA . LEU A 1 93 ? -50.246 17.522 49.880 1.00 45.50 93 LEU A CA 1
ATOM 742 C C . LEU A 1 93 ? -50.706 18.877 49.343 1.00 45.50 93 LEU A C 1
ATOM 744 O O . LEU A 1 93 ? -49.924 19.796 49.104 1.00 45.50 93 LEU A O 1
ATOM 748 N N . LYS A 1 94 ? -52.005 18.931 49.055 1.00 41.97 94 LYS A N 1
ATOM 749 C CA . LYS A 1 94 ? -52.743 20.122 48.674 1.00 41.97 94 LYS A CA 1
ATOM 750 C C . LYS A 1 94 ? -52.560 21.136 49.794 1.00 41.97 94 LYS A C 1
ATOM 752 O O . LYS A 1 94 ? -52.821 20.835 50.957 1.00 41.97 94 LYS A O 1
ATOM 757 N N . GLY A 1 95 ? -52.077 22.314 49.418 1.00 51.88 95 GLY A N 1
ATOM 758 C CA . GLY A 1 95 ? -51.876 23.417 50.334 1.00 51.88 95 GLY A CA 1
ATOM 759 C C . GLY A 1 95 ? -53.133 23.734 51.138 1.00 51.88 95 GLY A C 1
ATOM 760 O O . GLY A 1 95 ? -54.236 23.808 50.598 1.00 51.88 95 GLY A O 1
ATOM 761 N N . GLN A 1 96 ? -52.923 23.990 52.422 1.00 38.88 96 GLN A N 1
ATOM 762 C CA . GLN A 1 96 ? -53.633 25.047 53.118 1.00 38.88 96 GLN A CA 1
ATOM 763 C C . GLN A 1 96 ? -52.581 25.969 53.726 1.00 38.88 96 GLN A C 1
ATOM 765 O O . GLN A 1 96 ? -51.902 25.637 54.693 1.00 38.88 96 GLN A O 1
ATOM 770 N N . ALA A 1 97 ? -52.404 27.104 53.059 1.00 45.12 97 ALA A N 1
ATOM 771 C CA . ALA A 1 97 ? -51.918 28.326 53.667 1.00 45.12 97 ALA A CA 1
ATOM 772 C C . ALA A 1 97 ? -53.140 29.129 54.132 1.00 45.12 97 ALA A C 1
ATOM 774 O O . ALA A 1 97 ? -54.165 29.064 53.450 1.00 45.12 97 ALA A O 1
ATOM 775 N N . SER A 1 98 ? -52.945 29.954 55.173 1.00 40.09 98 SER A N 1
ATOM 776 C CA . SER A 1 98 ? -53.783 31.113 55.550 1.00 40.09 98 SER A CA 1
ATOM 777 C C . SER A 1 98 ? -55.135 30.760 56.185 1.00 40.09 98 SER A C 1
ATOM 779 O O . SER A 1 98 ? -55.815 29.870 55.701 1.00 40.09 98 SER A O 1
ATOM 781 N N . SER A 1 99 ? -55.687 31.438 57.186 1.00 44.72 99 SER A N 1
ATOM 782 C CA . SER A 1 99 ? -55.336 32.499 58.145 1.00 44.72 99 SER A CA 1
ATOM 783 C C . SER A 1 99 ? -56.598 32.620 59.023 1.00 44.72 99 SER A C 1
ATOM 785 O O . SER A 1 99 ? -57.682 32.289 58.535 1.00 44.72 99 SER A O 1
ATOM 787 N N . ASP A 1 100 ? -56.436 33.147 60.236 1.00 37.25 100 ASP A N 1
ATOM 788 C CA . ASP A 1 100 ? -57.472 33.640 61.171 1.00 37.25 100 ASP A CA 1
ATOM 789 C C . ASP A 1 100 ? -58.116 32.641 62.149 1.00 37.25 100 ASP A C 1
ATOM 791 O O . ASP A 1 100 ? -58.687 31.609 61.731 1.00 37.25 100 ASP A O 1
#

Secondary structure (DSSP, 8-state):
-----TTS-HHHHHHHHHHHHHHHHHHHSHHHHHHH--SS-SS-S-----------HHHHHHHHHTSPPPPPPTTS-HHHHHHHHHHTTS----------

Mean predicted aligned error: 15.28 Å

Sequence (100 aa):
MIHYPPTVQLSTLVTSIEGVSARYLRQEFPDHIRQYLWRNHFWSPSYFAASAGGAPLTIIAEYIANQKQPAPTKESDPATRDRADRISFLPALKGQASSD

Solvent-accessible surface area (backbone atoms only — not comparable to full-atom values): 6862 Å² total; per-residue (Å²): 140,86,89,74,65,87,87,59,56,65,70,61,52,50,51,48,54,56,52,50,50,45,52,51,50,51,68,75,38,46,74,64,44,54,76,78,50,83,59,96,66,82,66,74,98,72,86,85,86,79,90,81,84,77,84,56,70,64,61,55,53,54,51,61,74,69,52,83,75,76,79,82,52,78,78,73,37,74,79,47,51,58,56,57,62,56,64,75,68,61,77,78,84,71,84,83,76,90,80,136

InterPro domains:
  IPR002686 Transposase IS200-like [PF01797] (1-67)
  IPR036515 Transposase IS200-like superfamily [G3DSA:3.30.70.1290] (1-69)
  IPR036515 Transposase IS200-like superfamily [SSF143422] (2-68)

pLDDT: mean 78.54, std 17.46, rang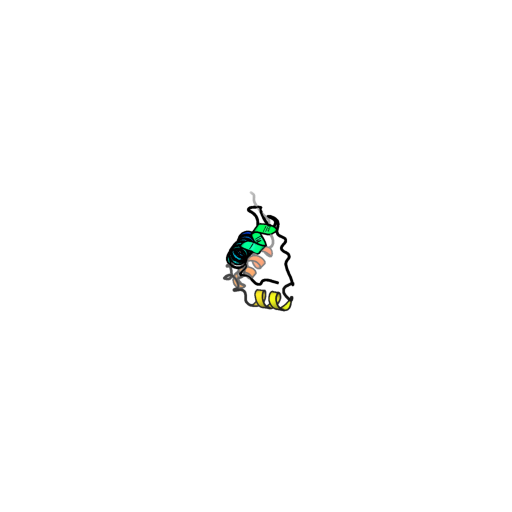e [37.25, 96.12]

Foldseek 3Di:
DDDDDPPDDPLVVVCVVLVVVVVVCCVVPVPVCVVPPVDPHPDDPDDDDDDDDDDDVVVVVVVVVPDDDPDDDPCPPPVVVVVVVVVVPDPDPDDDDDDD